Protein AF-A0A7J8VKR8-F1 (afdb_monomer_lite)

Secondary structure (DSSP, 8-state):
-----S------SS--SS--------HHHHHHHHHHH-HHHHHHHHHH-EEEEEEEESS--TTSTT---HHHHHT-S-HHHHHHHHHHTTEEEEEETTEEEEEEEEE-SSEEETTTTEEE--S-HHHHH-

Structure (mmCIF, N/CA/C/O backbone):
data_AF-A0A7J8VKR8-F1
#
_entry.id   AF-A0A7J8VKR8-F1
#
loop_
_atom_site.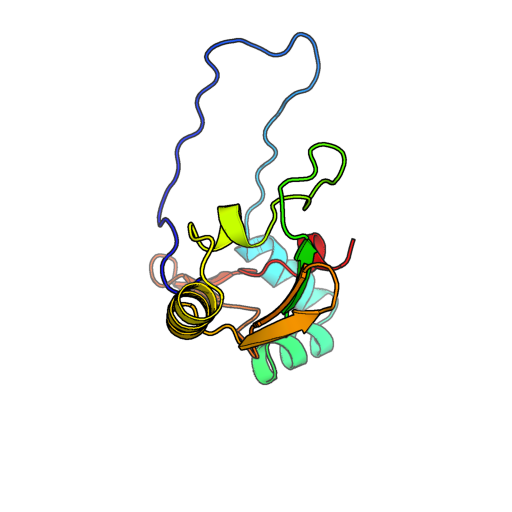group_PDB
_atom_site.id
_atom_site.type_symbol
_atom_site.label_atom_id
_atom_site.label_alt_id
_atom_site.label_comp_id
_atom_site.label_asym_id
_atom_site.label_entity_id
_atom_site.label_seq_id
_atom_site.pdbx_PDB_ins_code
_atom_site.Cartn_x
_atom_site.Cartn_y
_atom_site.Cartn_z
_atom_site.occupancy
_atom_site.B_iso_or_equiv
_atom_site.auth_seq_id
_atom_site.auth_comp_id
_atom_site.auth_asym_id
_atom_site.auth_atom_id
_atom_site.pdbx_PDB_model_num
ATOM 1 N N . VAL A 1 1 ? 1.771 -6.562 -2.798 1.00 61.84 1 VAL A N 1
ATOM 2 C CA . VAL A 1 1 ? 3.029 -7.312 -2.560 1.00 61.84 1 VAL A CA 1
ATOM 3 C C . VAL A 1 1 ? 2.858 -8.255 -1.376 1.00 61.84 1 VAL A C 1
ATOM 5 O O . VAL A 1 1 ? 2.248 -7.839 -0.392 1.00 61.84 1 VAL A O 1
ATOM 8 N N . PRO A 1 2 ? 3.311 -9.514 -1.491 1.00 74.44 2 PRO A N 1
ATOM 9 C CA . PRO A 1 2 ? 3.136 -10.530 -0.452 1.00 74.44 2 PRO A CA 1
ATOM 10 C C . PRO A 1 2 ? 4.046 -10.287 0.760 1.00 74.44 2 PRO A C 1
ATOM 12 O O . PRO A 1 2 ? 3.602 -10.435 1.895 1.00 74.44 2 PRO A O 1
ATOM 15 N N . GLU A 1 3 ? 5.271 -9.817 0.524 1.00 86.75 3 GLU A N 1
ATOM 16 C CA . GLU A 1 3 ? 6.234 -9.457 1.564 1.00 86.75 3 GLU A CA 1
ATOM 17 C C . GLU A 1 3 ? 6.391 -7.936 1.644 1.00 86.75 3 GLU A C 1
ATOM 19 O O . GLU A 1 3 ? 6.458 -7.243 0.627 1.00 86.75 3 GLU A O 1
ATOM 24 N N . PHE A 1 4 ? 6.403 -7.407 2.865 1.00 91.44 4 PHE A N 1
ATOM 25 C CA . PHE A 1 4 ? 6.550 -5.983 3.157 1.00 91.44 4 PHE A CA 1
ATOM 26 C C . PHE A 1 4 ? 7.393 -5.803 4.428 1.00 91.44 4 PHE A C 1
ATOM 28 O O . PHE A 1 4 ? 7.374 -6.677 5.302 1.00 91.44 4 PHE A O 1
ATOM 35 N N . PRO A 1 5 ? 8.142 -4.693 4.555 1.00 95.56 5 PRO A N 1
ATOM 36 C CA . PRO A 1 5 ? 9.017 -4.478 5.701 1.00 95.56 5 PRO A CA 1
ATOM 37 C C . PRO A 1 5 ? 8.216 -4.368 7.003 1.00 95.56 5 PRO A C 1
ATOM 39 O O . PRO A 1 5 ? 7.182 -3.703 7.061 1.00 95.56 5 PRO A O 1
ATOM 42 N N . SER A 1 6 ? 8.721 -4.988 8.075 1.00 95.88 6 SER A N 1
ATOM 43 C CA . SER A 1 6 ? 8.127 -4.845 9.415 1.00 95.88 6 SER A CA 1
ATOM 44 C C . SER A 1 6 ? 8.510 -3.530 10.101 1.00 95.88 6 SER A C 1
ATOM 46 O O . SER A 1 6 ? 7.791 -3.063 10.983 1.00 95.88 6 SER A O 1
ATOM 48 N N . LYS A 1 7 ? 9.669 -2.970 9.736 1.00 96.31 7 LYS A N 1
ATOM 49 C CA . LYS A 1 7 ? 10.269 -1.740 10.271 1.00 96.31 7 LYS A CA 1
ATOM 50 C C . LYS A 1 7 ? 11.084 -1.084 9.160 1.00 96.31 7 LYS A C 1
ATOM 52 O O . LYS A 1 7 ? 11.548 -1.777 8.256 1.00 96.31 7 LYS A O 1
ATOM 57 N N . LEU A 1 8 ? 11.269 0.224 9.258 1.00 97.38 8 LEU A N 1
ATOM 58 C CA . LEU A 1 8 ? 12.115 1.013 8.370 1.00 97.38 8 LEU A CA 1
ATOM 59 C C . LEU A 1 8 ? 12.827 2.091 9.188 1.00 97.38 8 LEU A C 1
ATOM 61 O O . LEU A 1 8 ? 12.349 2.461 10.262 1.00 97.38 8 LEU A O 1
ATOM 65 N N . PHE A 1 9 ? 13.942 2.586 8.666 1.00 97.94 9 PHE A N 1
ATOM 66 C CA . PHE A 1 9 ? 14.685 3.710 9.224 1.00 97.94 9 PHE A CA 1
ATOM 67 C C . PHE A 1 9 ? 14.799 4.790 8.151 1.00 97.94 9 PHE A C 1
ATOM 69 O O . PHE A 1 9 ? 15.047 4.473 6.988 1.00 97.94 9 PHE A O 1
ATOM 76 N N . PHE A 1 10 ? 14.622 6.047 8.548 1.00 97.81 10 PHE A N 1
ATOM 77 C CA . PHE A 1 10 ? 14.947 7.207 7.723 1.00 97.81 10 PHE A CA 1
ATOM 78 C C . PHE A 1 10 ? 16.216 7.858 8.269 1.00 97.81 10 PHE A C 1
ATOM 80 O O . PHE A 1 10 ? 16.423 7.888 9.483 1.00 97.81 10 PHE A O 1
ATOM 87 N N . PHE A 1 11 ? 17.058 8.364 7.374 1.00 97.69 11 PHE A N 1
ATOM 88 C CA . PHE A 1 11 ? 18.296 9.057 7.709 1.00 97.69 11 PHE A CA 1
ATOM 89 C C . PHE A 1 11 ? 18.436 10.291 6.817 1.00 97.69 11 PHE A C 1
ATOM 91 O O . PHE A 1 11 ? 18.204 10.209 5.612 1.00 97.69 11 PHE A O 1
ATOM 98 N N . CYS A 1 12 ? 18.794 11.419 7.424 1.00 98.00 12 CYS A N 1
ATOM 99 C CA . CYS A 1 12 ? 19.036 12.682 6.742 1.00 98.00 12 CYS A CA 1
ATOM 100 C C . CYS A 1 12 ? 20.539 12.968 6.782 1.00 98.00 12 CYS A C 1
ATOM 102 O O . CYS A 1 12 ? 21.055 13.382 7.817 1.00 98.00 12 CYS A O 1
ATOM 104 N N . GLU A 1 13 ? 21.234 12.714 5.673 1.00 98.12 13 GLU A N 1
ATOM 105 C CA . GLU A 1 13 ? 22.662 13.038 5.536 1.00 98.12 13 GLU A CA 1
ATOM 106 C C . GLU A 1 13 ? 22.879 14.535 5.290 1.00 98.12 13 GLU A C 1
ATOM 108 O O . GLU A 1 13 ? 23.808 15.133 5.826 1.00 98.12 13 GLU A O 1
ATOM 113 N N . VAL A 1 14 ? 21.989 15.141 4.501 1.00 97.81 14 VAL A N 1
ATOM 114 C CA . VAL A 1 14 ? 22.020 16.558 4.140 1.00 97.81 14 VAL A CA 1
ATOM 115 C C . VAL A 1 14 ? 20.648 17.154 4.416 1.00 97.81 14 VAL A C 1
ATOM 117 O O . VAL A 1 14 ? 19.647 16.683 3.877 1.00 97.81 14 VAL A O 1
ATOM 120 N N . GLU A 1 15 ? 20.608 18.177 5.265 1.00 97.12 15 GLU A N 1
ATOM 121 C CA . GLU A 1 15 ? 19.378 18.889 5.608 1.00 97.12 15 GLU A CA 1
ATOM 122 C C . GLU A 1 15 ? 18.802 19.623 4.380 1.00 97.12 15 GLU A C 1
ATOM 124 O O . GLU A 1 15 ? 19.558 20.240 3.618 1.00 97.12 15 GLU A O 1
ATOM 129 N N . PRO A 1 16 ? 17.477 19.583 4.157 1.00 97.44 16 PRO A N 1
ATOM 130 C CA . PRO A 1 16 ? 16.843 20.375 3.110 1.00 97.44 16 PRO A CA 1
ATOM 131 C C . PRO A 1 16 ? 16.933 21.876 3.428 1.00 97.44 16 PRO A C 1
ATOM 133 O O . PRO A 1 16 ? 16.703 22.300 4.553 1.00 97.44 16 PRO A O 1
ATOM 136 N N . GLY A 1 17 ? 17.192 22.714 2.419 1.00 96.81 17 GLY A N 1
ATOM 137 C CA . GLY A 1 17 ? 17.256 24.172 2.616 1.00 96.81 17 GLY A CA 1
ATOM 138 C C . GLY A 1 17 ? 15.930 24.815 3.060 1.00 96.81 17 GLY A C 1
ATOM 139 O O . GLY A 1 17 ? 15.933 25.906 3.623 1.00 96.81 17 GLY A O 1
ATOM 140 N N . SER A 1 18 ? 14.795 24.162 2.796 1.00 97.06 18 SER A N 1
ATOM 141 C CA . SER A 1 18 ? 13.466 24.498 3.319 1.00 97.06 18 SER A CA 1
ATOM 142 C C . SER A 1 18 ? 12.503 23.330 3.065 1.00 97.06 18 SER A C 1
ATOM 144 O O . SER A 1 18 ? 12.602 22.677 2.023 1.00 97.06 18 SER A O 1
ATOM 146 N N . GLY A 1 19 ? 11.567 23.076 3.985 1.00 97.00 19 GLY A N 1
ATOM 147 C CA . GLY A 1 19 ? 10.635 21.945 3.904 1.00 97.00 19 GLY A CA 1
ATOM 148 C C . GLY A 1 19 ? 11.359 20.595 3.952 1.00 97.00 19 GLY A C 1
ATOM 149 O O . GLY A 1 19 ? 12.313 20.431 4.704 1.00 97.00 19 GLY A O 1
ATOM 150 N N . GLY A 1 20 ? 10.934 19.631 3.127 1.00 96.31 20 GLY A N 1
ATOM 151 C CA . GLY A 1 20 ? 11.610 18.332 2.983 1.00 96.31 20 GLY A CA 1
ATOM 152 C C . GLY A 1 20 ? 11.386 17.366 4.148 1.00 96.31 20 GLY A C 1
ATOM 153 O O . GLY A 1 20 ? 12.074 16.348 4.255 1.00 96.31 20 GLY A O 1
ATOM 154 N N . GLU A 1 21 ? 10.420 17.656 5.017 1.00 98.06 21 GLU A N 1
ATOM 155 C CA . GLU A 1 21 ? 10.020 16.747 6.076 1.00 98.06 21 GLU A CA 1
ATOM 156 C C . GLU A 1 21 ? 9.510 15.425 5.487 1.00 98.06 21 GLU A C 1
ATOM 158 O O . GLU A 1 21 ? 9.030 15.343 4.356 1.00 98.06 21 GLU A O 1
ATOM 163 N N . THR A 1 22 ? 9.563 14.368 6.293 1.00 97.88 22 THR A N 1
ATOM 164 C CA . THR A 1 22 ? 8.907 13.091 5.990 1.00 97.88 22 THR A CA 1
ATOM 165 C C . THR A 1 22 ? 7.737 12.908 6.956 1.00 97.88 22 THR A C 1
ATOM 167 O O . THR A 1 22 ? 7.922 12.318 8.025 1.00 97.88 22 THR A O 1
ATOM 170 N N . PRO A 1 23 ? 6.535 13.439 6.648 1.00 97.69 23 PRO A N 1
ATOM 171 C CA . PRO A 1 23 ? 5.384 13.297 7.525 1.00 97.69 23 PRO A CA 1
ATOM 172 C C . PRO A 1 23 ? 5.028 11.826 7.732 1.00 97.69 23 PRO A C 1
ATOM 174 O O . PRO A 1 23 ? 4.938 11.043 6.786 1.00 97.69 23 PRO A O 1
ATOM 177 N N . ILE A 1 24 ? 4.774 11.463 8.985 1.00 98.19 24 ILE A N 1
ATOM 178 C CA . ILE A 1 24 ? 4.335 10.124 9.375 1.00 98.19 24 ILE A CA 1
ATOM 179 C C . ILE A 1 24 ? 2.989 10.202 10.088 1.00 98.19 24 ILE A C 1
ATOM 181 O O . ILE A 1 24 ? 2.695 11.154 10.808 1.00 98.19 24 ILE A O 1
ATOM 185 N N . VAL A 1 25 ? 2.162 9.176 9.899 1.00 98.12 25 VAL A N 1
ATOM 186 C CA . VAL A 1 25 ? 0.834 9.078 10.512 1.00 98.12 25 VAL A CA 1
ATOM 187 C C . VAL A 1 25 ? 0.585 7.670 11.041 1.00 98.12 25 VAL A C 1
ATOM 189 O O . VAL A 1 25 ? 1.056 6.672 10.492 1.00 98.12 25 VAL A O 1
ATOM 192 N N . LEU A 1 26 ? -0.174 7.574 12.130 1.00 98.56 26 LEU A N 1
ATOM 193 C CA . LEU A 1 26 ? -0.512 6.308 12.768 1.00 98.56 26 LEU A CA 1
ATOM 194 C C . LEU A 1 26 ? -1.692 5.632 12.055 1.00 98.56 26 LEU A C 1
ATOM 196 O O . LEU A 1 26 ? -2.840 6.045 12.186 1.00 98.56 26 LEU A O 1
ATOM 200 N N . SER A 1 27 ? -1.415 4.532 11.354 1.00 98.62 27 SER A N 1
ATOM 201 C CA . SER A 1 27 ? -2.403 3.806 10.537 1.00 98.62 27 SER A CA 1
ATOM 202 C C . SER A 1 27 ? -3.651 3.310 11.302 1.00 98.62 27 SER A C 1
ATOM 204 O O . SER A 1 27 ? -4.745 3.304 10.742 1.00 98.62 27 SER A O 1
ATOM 206 N N . HIS A 1 28 ? -3.532 2.931 12.583 1.00 98.69 28 HIS A N 1
ATOM 207 C CA . HIS A 1 28 ? -4.694 2.532 13.403 1.00 98.69 28 HIS A CA 1
ATOM 208 C C . HIS A 1 28 ? -5.638 3.705 13.713 1.00 98.69 28 HIS A C 1
ATOM 210 O O . HIS A 1 28 ? -6.847 3.527 13.670 1.00 98.69 28 HIS A O 1
ATOM 216 N N . ILE A 1 29 ? -5.102 4.913 13.926 1.00 98.75 29 ILE A N 1
ATOM 217 C CA . ILE A 1 29 ? -5.912 6.120 14.148 1.00 98.75 29 ILE A CA 1
ATOM 218 C C . ILE A 1 29 ? -6.700 6.472 12.884 1.00 98.75 29 ILE A C 1
ATOM 220 O O . ILE A 1 29 ? -7.860 6.865 12.964 1.00 98.75 29 ILE A O 1
ATOM 224 N N . VAL A 1 30 ? -6.095 6.299 11.702 1.00 98.69 30 VAL A N 1
ATOM 225 C CA . VAL A 1 30 ? -6.806 6.472 10.424 1.00 98.69 30 VAL A CA 1
ATOM 226 C C . VAL A 1 30 ? -7.963 5.481 10.322 1.00 98.69 30 VAL A C 1
ATOM 228 O O . VAL A 1 30 ? -9.066 5.882 9.965 1.00 98.69 30 VAL A O 1
ATOM 231 N N . TYR A 1 31 ? -7.739 4.211 10.676 1.00 98.81 31 TYR A N 1
ATOM 232 C CA . TYR A 1 31 ? -8.802 3.205 10.703 1.00 98.81 31 TYR A CA 1
ATOM 233 C C . TYR A 1 31 ? -9.938 3.588 11.660 1.00 98.81 31 TYR A C 1
ATOM 235 O O . TYR A 1 31 ? -11.091 3.597 11.238 1.00 98.81 31 TYR A O 1
ATOM 243 N N . GLU A 1 32 ? -9.626 3.949 12.907 1.00 98.75 32 GLU A N 1
ATOM 244 C CA . GLU A 1 32 ? -10.620 4.338 13.916 1.00 98.75 32 GLU A CA 1
ATOM 245 C C . GLU A 1 32 ? -11.461 5.527 13.441 1.00 98.75 32 GLU A C 1
ATOM 247 O O . GLU A 1 32 ? -12.687 5.432 13.391 1.00 98.75 32 GLU A O 1
ATOM 252 N N . LYS A 1 33 ? -10.810 6.601 12.975 1.00 98.75 33 LYS A N 1
ATOM 253 C CA . LYS A 1 33 ? -11.5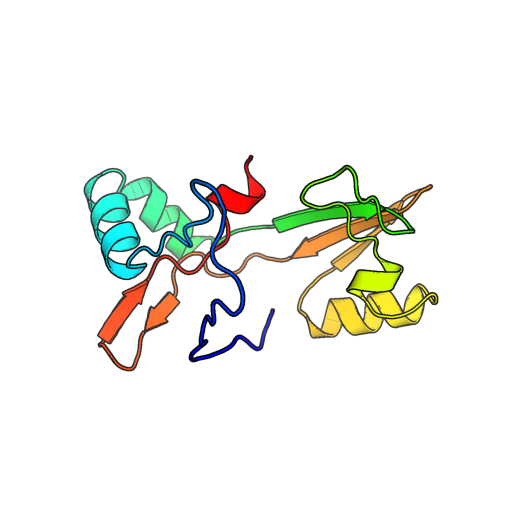01 7.800 12.477 1.00 98.75 33 LYS A CA 1
ATOM 254 C C . LYS A 1 33 ? -12.329 7.536 11.223 1.00 98.75 33 LYS A C 1
ATOM 256 O O . LYS A 1 33 ? -13.412 8.097 11.077 1.00 98.75 33 LYS A O 1
ATOM 261 N N . MET A 1 34 ? -11.842 6.699 10.306 1.00 98.69 34 MET A N 1
ATOM 262 C CA . MET A 1 34 ? -12.610 6.317 9.116 1.00 98.69 34 MET A CA 1
ATOM 263 C C . MET A 1 34 ? -13.820 5.464 9.484 1.00 98.69 34 MET A C 1
ATOM 265 O O . MET A 1 34 ? -14.890 5.666 8.914 1.00 98.69 34 MET A O 1
ATOM 269 N N . LYS A 1 35 ? -13.668 4.537 10.436 1.00 98.62 35 LYS A N 1
ATOM 270 C CA . LYS A 1 35 ? -14.758 3.674 10.893 1.00 98.62 35 LYS A CA 1
ATOM 271 C C . LYS A 1 35 ? -15.824 4.462 11.649 1.00 98.62 35 LYS A C 1
ATOM 273 O O . LYS A 1 35 ? -17.002 4.201 11.445 1.00 98.62 35 LYS A O 1
ATOM 278 N N . GLU A 1 36 ? -15.419 5.428 12.468 1.00 98.69 36 GLU A N 1
ATOM 279 C CA . GLU A 1 36 ? -16.322 6.350 13.162 1.00 98.69 36 GLU A CA 1
ATOM 280 C C . GLU A 1 36 ? -17.093 7.229 12.169 1.00 98.69 36 GLU A C 1
ATOM 282 O O . GLU A 1 36 ? -18.315 7.329 12.241 1.00 98.69 36 GLU A O 1
ATOM 287 N N . LYS A 1 37 ? -16.387 7.840 11.211 1.00 98.69 37 LYS A N 1
ATOM 288 C CA . LYS A 1 37 ? -16.984 8.813 10.290 1.00 98.69 37 LYS A CA 1
ATOM 289 C C . LYS A 1 37 ? -17.810 8.172 9.172 1.00 98.69 37 LYS A C 1
ATOM 291 O O . LYS A 1 37 ? -18.815 8.742 8.758 1.00 98.69 37 LYS A O 1
ATOM 296 N N . TYR A 1 38 ? -17.377 7.020 8.660 1.00 98.69 38 TYR A N 1
ATOM 297 C CA . TYR A 1 38 ? -17.974 6.348 7.502 1.00 98.69 38 TYR A CA 1
ATOM 298 C C . TYR A 1 38 ? -18.071 4.825 7.723 1.00 98.69 38 TYR A C 1
ATOM 300 O O . TYR A 1 38 ? -17.430 4.048 7.004 1.00 98.69 38 TYR A O 1
ATOM 308 N N . PRO A 1 39 ? -18.861 4.363 8.709 1.00 98.56 39 PRO A N 1
ATOM 309 C CA . PRO A 1 39 ? -18.870 2.964 9.137 1.00 98.56 39 PRO A CA 1
ATOM 310 C C . PRO A 1 39 ? -19.221 1.985 8.015 1.00 98.56 39 PRO A C 1
ATOM 312 O O . PRO A 1 39 ? -18.516 0.986 7.864 1.00 98.56 39 PRO A O 1
ATOM 315 N N . GLU A 1 40 ? -20.238 2.297 7.206 1.00 98.75 40 GLU A N 1
ATOM 316 C CA . GLU A 1 40 ? -20.698 1.453 6.092 1.00 98.75 40 GLU A CA 1
ATOM 317 C C . GLU A 1 40 ? -19.647 1.323 4.985 1.00 98.75 40 GLU A C 1
ATOM 319 O O . GLU A 1 40 ? -19.452 0.251 4.412 1.00 98.75 40 GLU A O 1
ATOM 324 N N . PHE A 1 41 ? -18.931 2.411 4.691 1.00 98.56 41 PHE A N 1
ATOM 325 C CA . PHE A 1 41 ? -17.845 2.388 3.718 1.00 98.56 41 PHE A CA 1
ATOM 326 C C . PHE A 1 41 ? -16.718 1.464 4.184 1.00 98.56 41 PHE A C 1
ATOM 328 O O . PHE A 1 41 ? -16.242 0.632 3.412 1.00 98.56 41 PHE A O 1
ATOM 335 N N . VAL A 1 42 ? -16.326 1.566 5.457 1.00 98.62 42 VAL A N 1
ATOM 336 C CA . VAL A 1 42 ? -15.296 0.692 6.029 1.00 98.62 42 VAL A CA 1
ATOM 337 C C . VAL A 1 42 ? -15.761 -0.765 6.077 1.00 98.62 42 VAL A C 1
ATOM 339 O O . VAL A 1 42 ? -14.969 -1.643 5.751 1.00 98.62 42 VAL A O 1
ATOM 342 N N . ASP A 1 43 ? -17.032 -1.043 6.383 1.00 98.62 43 ASP A N 1
ATOM 343 C CA . ASP A 1 43 ? -17.565 -2.417 6.341 1.00 98.62 43 ASP A CA 1
ATOM 344 C C . ASP A 1 43 ? -17.494 -3.019 4.939 1.00 98.62 43 ASP A C 1
ATOM 346 O O . ASP A 1 43 ? -17.069 -4.162 4.769 1.00 98.62 43 ASP A O 1
ATOM 350 N N . ARG A 1 44 ? -17.820 -2.233 3.908 1.00 98.56 44 ARG A N 1
ATOM 351 C CA . ARG A 1 44 ? -17.665 -2.671 2.515 1.00 98.56 44 ARG A CA 1
ATOM 352 C C . ARG A 1 44 ? -16.203 -2.916 2.149 1.00 98.56 44 ARG A C 1
ATOM 354 O O . ARG A 1 44 ? -15.918 -3.884 1.449 1.00 98.56 44 ARG A O 1
ATOM 361 N N . LEU A 1 45 ? -15.281 -2.076 2.618 1.00 98.25 45 LEU A N 1
ATOM 362 C CA . LEU A 1 45 ? -13.846 -2.283 2.410 1.00 98.25 45 LEU A CA 1
ATOM 363 C C . LEU A 1 45 ? -13.338 -3.562 3.085 1.00 98.25 45 LEU A C 1
ATOM 365 O O . LEU A 1 45 ? -12.496 -4.255 2.517 1.00 98.25 45 LEU A O 1
ATOM 369 N N . GLU A 1 46 ? -13.829 -3.885 4.280 1.00 98.00 46 GLU A N 1
ATOM 370 C CA . GLU A 1 46 ? -13.477 -5.130 4.967 1.00 98.00 46 GLU A CA 1
ATOM 371 C C . GLU A 1 46 ? -14.072 -6.360 4.277 1.00 98.00 46 GLU A C 1
ATOM 373 O O . GLU A 1 46 ? -13.380 -7.367 4.134 1.00 98.00 46 GLU A O 1
ATOM 378 N N . ALA A 1 47 ? -15.318 -6.270 3.806 1.00 98.25 47 ALA A N 1
ATOM 379 C CA . ALA A 1 47 ? -16.007 -7.374 3.143 1.00 98.25 47 ALA A CA 1
ATOM 380 C C . ALA A 1 47 ? -15.479 -7.657 1.727 1.00 98.25 47 ALA A C 1
ATOM 382 O O . ALA A 1 47 ? -15.395 -8.815 1.319 1.00 98.25 47 ALA A O 1
ATOM 383 N N . HIS A 1 48 ? -15.141 -6.614 0.963 1.00 97.94 48 HIS A N 1
ATOM 384 C CA . HIS A 1 48 ? -14.830 -6.736 -0.466 1.00 97.94 48 HIS A CA 1
ATOM 385 C C . HIS A 1 48 ? -13.362 -6.470 -0.814 1.00 97.94 48 HIS A C 1
ATOM 387 O O . HIS A 1 48 ? -12.904 -6.883 -1.880 1.00 97.94 48 HIS A O 1
ATOM 393 N N . GLY A 1 49 ? -12.612 -5.796 0.059 1.00 97.38 49 GLY A N 1
ATOM 394 C CA . GLY A 1 49 ? -11.247 -5.375 -0.234 1.00 97.38 49 GLY A CA 1
ATOM 395 C C . GLY A 1 49 ? -11.171 -4.301 -1.324 1.00 97.38 49 GLY A C 1
ATOM 396 O O . GLY A 1 49 ? -12.095 -3.515 -1.528 1.00 97.38 49 GLY A O 1
ATOM 397 N N . LEU A 1 50 ? -10.027 -4.251 -2.006 1.00 96.56 50 LEU A N 1
ATOM 398 C CA . LEU A 1 50 ? -9.712 -3.280 -3.054 1.00 96.56 50 LEU A CA 1
ATOM 399 C C . LEU A 1 50 ? -9.145 -3.966 -4.295 1.00 96.56 50 LEU A C 1
ATOM 401 O O . LEU A 1 50 ? -8.409 -4.952 -4.196 1.00 96.56 50 LEU A O 1
ATOM 405 N N . LEU A 1 51 ? -9.446 -3.383 -5.454 1.00 95.81 51 LEU A N 1
ATOM 406 C CA . LEU A 1 51 ? -8.831 -3.709 -6.733 1.00 95.81 51 LEU A CA 1
ATOM 407 C C . LEU A 1 51 ? -7.934 -2.545 -7.154 1.00 95.81 51 LEU A C 1
ATOM 409 O O . LEU A 1 51 ? -8.392 -1.409 -7.253 1.00 95.81 51 LEU A O 1
ATOM 413 N N . TYR A 1 52 ? -6.670 -2.834 -7.430 1.00 94.31 52 TYR A N 1
ATOM 414 C CA . TYR A 1 52 ? -5.719 -1.866 -7.956 1.00 94.31 52 TYR A CA 1
ATOM 415 C C . TYR A 1 52 ? -5.483 -2.144 -9.430 1.00 94.31 52 TYR A C 1
ATOM 417 O O . TYR A 1 52 ? -5.112 -3.257 -9.802 1.00 94.31 52 TYR A O 1
ATOM 425 N N . THR A 1 53 ? -5.679 -1.118 -10.252 1.00 93.50 53 THR A N 1
ATOM 426 C CA . THR A 1 53 ? -5.312 -1.136 -11.665 1.00 93.50 53 THR A CA 1
ATOM 427 C C . THR A 1 53 ? -4.270 -0.058 -11.907 1.00 93.50 53 THR A C 1
ATOM 429 O O . THR A 1 53 ? -4.469 1.080 -11.489 1.00 93.50 53 THR A O 1
ATOM 432 N N . ARG A 1 54 ? -3.168 -0.395 -12.579 1.00 91.50 54 ARG A N 1
ATOM 433 C CA . ARG A 1 54 ? -2.140 0.582 -12.959 1.00 91.50 54 ARG A CA 1
ATOM 434 C C . ARG A 1 54 ? -1.665 0.316 -14.376 1.00 91.50 54 ARG A C 1
ATOM 436 O O . ARG A 1 54 ? -1.446 -0.831 -14.740 1.00 91.50 54 ARG A O 1
ATOM 443 N N . VAL A 1 55 ? -1.476 1.371 -15.159 1.00 93.00 55 VAL A N 1
ATOM 444 C CA . VAL A 1 55 ? -0.830 1.272 -16.470 1.00 93.00 55 VAL A CA 1
ATOM 445 C C . VAL A 1 55 ? 0.636 1.646 -16.307 1.00 93.00 55 VAL A C 1
ATOM 447 O O . VAL A 1 55 ? 0.953 2.685 -15.734 1.00 93.00 55 VAL A O 1
ATOM 450 N N . LEU A 1 56 ? 1.521 0.767 -16.763 1.00 93.50 56 LEU A N 1
ATOM 451 C CA . LEU A 1 56 ? 2.962 0.978 -16.798 1.00 93.50 56 LEU A CA 1
ATOM 452 C C . LEU A 1 56 ? 3.381 1.133 -18.259 1.00 93.50 56 LEU A C 1
ATOM 454 O O . LEU A 1 56 ? 3.040 0.281 -19.086 1.00 93.50 56 LEU A O 1
ATOM 458 N N . GLY A 1 57 ? 4.130 2.193 -18.560 1.00 94.25 57 GLY A N 1
ATOM 459 C CA . GLY A 1 57 ? 4.814 2.334 -19.843 1.00 94.25 57 GLY A CA 1
ATOM 460 C C . GLY A 1 57 ? 5.886 1.261 -20.030 1.00 94.25 57 GLY A C 1
ATOM 461 O O . GLY A 1 57 ? 6.163 0.464 -19.127 1.00 94.25 57 GLY A O 1
ATOM 462 N N . GLU A 1 58 ? 6.484 1.216 -21.216 1.00 94.12 58 GLU A N 1
ATOM 463 C CA . GLU A 1 58 ? 7.588 0.295 -21.482 1.00 94.12 58 GLU A CA 1
ATOM 464 C C . GLU A 1 58 ? 8.838 0.630 -20.661 1.00 94.12 58 GLU A C 1
ATOM 466 O O . GLU A 1 58 ? 9.360 -0.232 -19.944 1.00 94.12 58 GLU A O 1
ATOM 471 N N . ASP A 1 59 ? 9.243 1.893 -20.717 1.00 93.69 59 ASP A N 1
ATOM 472 C CA . ASP A 1 59 ? 10.420 2.435 -20.048 1.00 93.69 59 ASP A CA 1
ATOM 473 C C . ASP A 1 59 ? 10.013 3.442 -18.954 1.00 93.69 59 ASP A C 1
ATOM 475 O O . ASP A 1 59 ? 8.831 3.758 -18.790 1.00 93.69 59 ASP A O 1
ATOM 479 N N . ASP A 1 60 ? 10.987 3.896 -18.163 1.00 93.94 60 ASP A N 1
ATOM 480 C CA . ASP A 1 60 ? 10.754 4.832 -17.062 1.00 93.94 60 ASP A CA 1
ATOM 481 C C . ASP A 1 60 ? 10.524 6.266 -17.576 1.00 93.94 60 ASP A C 1
ATOM 483 O O . ASP A 1 60 ? 11.291 6.778 -18.390 1.00 93.94 60 ASP A O 1
ATOM 487 N N . ASP A 1 61 ? 9.498 6.932 -17.050 1.00 91.25 61 ASP A N 1
ATOM 488 C CA . ASP A 1 61 ? 9.182 8.340 -17.293 1.00 91.25 61 ASP A CA 1
ATOM 489 C C . ASP A 1 61 ? 9.461 9.176 -16.028 1.00 91.25 61 ASP A C 1
ATOM 491 O O . ASP A 1 61 ? 8.687 9.126 -15.067 1.00 91.25 61 ASP A O 1
ATOM 495 N N . PRO A 1 62 ? 10.547 9.967 -15.991 1.00 88.62 62 PRO A N 1
ATOM 496 C CA . PRO A 1 62 ? 10.896 10.766 -14.819 1.00 88.62 62 PRO A CA 1
ATOM 497 C C . PRO A 1 62 ? 9.935 11.939 -14.568 1.00 88.62 62 PRO A C 1
ATOM 499 O O . PRO A 1 62 ? 9.979 12.526 -13.489 1.00 88.62 62 PRO A O 1
ATOM 502 N N . SER A 1 63 ? 9.079 12.299 -15.533 1.00 89.75 63 SER A N 1
ATOM 503 C CA . SER A 1 63 ? 8.104 13.388 -15.382 1.00 89.75 63 SER A CA 1
ATOM 504 C C . SER A 1 63 ? 6.824 12.963 -14.654 1.00 89.75 63 SER A C 1
ATOM 506 O O . SER A 1 63 ? 6.072 13.812 -14.175 1.00 89.75 63 SER A O 1
ATOM 508 N N . SER A 1 64 ? 6.584 11.654 -14.530 1.00 86.56 64 SER A N 1
ATOM 509 C CA . SER A 1 64 ? 5.387 11.101 -13.902 1.00 86.56 64 SER A CA 1
ATOM 510 C C . SER A 1 64 ? 5.663 10.623 -12.467 1.00 86.56 64 SER A C 1
ATOM 512 O O . SER A 1 64 ? 6.591 9.837 -12.251 1.00 86.56 64 SER A O 1
ATOM 514 N N . PRO A 1 65 ? 4.814 10.972 -11.475 1.00 78.75 65 PRO A N 1
ATOM 515 C CA . PRO A 1 65 ? 4.936 10.489 -10.090 1.00 78.75 65 PRO A CA 1
ATOM 516 C C . PRO A 1 65 ? 4.916 8.958 -9.960 1.00 78.75 65 PRO A C 1
ATOM 518 O O . PRO A 1 65 ? 5.411 8.387 -8.988 1.00 78.75 65 PRO A O 1
ATOM 521 N N . ILE A 1 66 ? 4.335 8.283 -10.953 1.00 82.69 66 ILE A N 1
ATOM 522 C CA . ILE A 1 66 ? 4.238 6.826 -11.059 1.00 82.69 66 ILE A CA 1
ATOM 523 C C . ILE A 1 66 ? 4.869 6.319 -12.363 1.00 82.69 66 ILE A C 1
ATOM 525 O O . ILE A 1 66 ? 4.488 5.257 -12.857 1.00 82.69 66 ILE A O 1
ATOM 529 N N . GLY A 1 67 ? 5.849 7.040 -12.906 1.00 87.12 67 GLY A N 1
ATOM 530 C CA . GLY A 1 67 ? 6.405 6.801 -14.237 1.00 87.12 67 GLY A CA 1
ATOM 531 C C . GLY A 1 67 ? 7.312 5.584 -14.389 1.00 87.12 67 GLY A C 1
ATOM 532 O O . GLY A 1 67 ? 7.804 5.343 -15.480 1.00 87.12 67 GLY A O 1
ATOM 533 N N . ARG A 1 68 ? 7.535 4.784 -13.339 1.00 91.75 68 ARG A N 1
ATOM 534 C CA . ARG A 1 68 ? 8.316 3.544 -13.468 1.00 91.75 68 ARG A CA 1
ATOM 535 C C . ARG A 1 68 ? 7.658 2.593 -14.482 1.00 91.75 68 ARG A C 1
ATOM 537 O O . ARG A 1 68 ? 6.520 2.170 -14.269 1.00 91.75 68 ARG A O 1
ATOM 544 N N . GLY A 1 69 ? 8.386 2.218 -15.529 1.00 94.69 69 GLY A N 1
ATOM 545 C CA . GLY A 1 69 ? 7.952 1.307 -16.584 1.00 94.69 69 GLY A CA 1
ATOM 546 C C . GLY A 1 69 ? 7.900 -0.153 -16.133 1.00 94.69 69 GLY A C 1
ATOM 547 O O . GLY A 1 69 ? 8.368 -0.531 -15.048 1.00 94.69 69 GLY A O 1
ATOM 548 N N . TRP A 1 70 ? 7.320 -1.020 -16.964 1.00 96.00 70 TRP A N 1
ATOM 549 C CA . TRP A 1 70 ? 7.167 -2.435 -16.618 1.00 96.00 70 TRP A CA 1
ATOM 550 C C . TRP A 1 70 ? 8.503 -3.172 -16.595 1.00 96.00 70 TRP A C 1
ATOM 552 O O . TRP A 1 70 ? 8.679 -4.052 -15.750 1.00 96.00 70 TRP A O 1
ATOM 562 N N . LYS A 1 71 ? 9.467 -2.783 -17.441 1.00 95.75 71 LYS A N 1
ATOM 563 C CA . LYS A 1 71 ? 10.797 -3.404 -17.451 1.00 95.75 71 LYS A CA 1
ATOM 564 C C . LYS A 1 71 ? 11.516 -3.216 -16.120 1.00 95.75 71 LYS A C 1
ATOM 566 O O . LYS A 1 71 ? 12.004 -4.187 -15.545 1.00 95.75 71 LYS A O 1
ATOM 571 N N . SER A 1 72 ? 11.504 -1.993 -15.589 1.00 95.00 72 SER A N 1
ATOM 572 C CA . SER A 1 72 ? 12.074 -1.647 -14.280 1.00 95.00 72 SER A CA 1
ATOM 573 C C . SER A 1 72 ? 11.236 -2.169 -13.111 1.00 95.00 72 SER A C 1
ATOM 575 O O . SER A 1 72 ? 11.768 -2.469 -12.043 1.00 95.00 72 SER A O 1
ATOM 577 N N . THR A 1 73 ? 9.920 -2.307 -13.287 1.00 94.06 73 THR A N 1
ATOM 578 C CA . THR A 1 73 ? 9.029 -2.865 -12.256 1.00 94.06 73 THR A CA 1
ATOM 579 C C . THR A 1 73 ? 9.228 -4.369 -12.088 1.00 94.06 73 THR A C 1
ATOM 581 O O . THR A 1 73 ? 9.329 -4.854 -10.963 1.00 94.06 73 THR A O 1
ATOM 584 N N . PHE A 1 74 ? 9.305 -5.110 -13.193 1.00 95.06 74 PHE A N 1
ATOM 585 C CA . PHE A 1 74 ? 9.451 -6.565 -13.185 1.00 95.06 74 PHE A CA 1
ATOM 586 C C . PHE A 1 74 ? 10.894 -7.024 -13.370 1.00 95.06 74 PHE A C 1
ATOM 588 O O . PHE A 1 74 ? 11.127 -8.229 -13.371 1.00 95.06 74 PHE A O 1
ATOM 595 N N . LEU A 1 75 ? 11.852 -6.100 -13.496 1.00 95.12 75 LEU A N 1
ATOM 596 C CA . LEU A 1 75 ? 13.291 -6.340 -13.666 1.00 95.12 75 LEU A CA 1
ATOM 597 C C . LEU A 1 75 ? 13.617 -7.275 -14.843 1.00 95.12 75 LEU A C 1
ATOM 599 O O . LEU A 1 75 ? 14.416 -8.208 -14.717 1.00 95.12 75 LEU A O 1
ATOM 603 N N . THR A 1 76 ? 12.932 -7.094 -15.971 1.00 96.12 76 THR A N 1
ATOM 604 C CA . THR A 1 76 ? 13.093 -7.926 -17.171 1.00 96.12 76 THR A CA 1
ATOM 605 C C . THR A 1 76 ? 12.584 -7.208 -18.417 1.00 96.12 76 THR A C 1
ATOM 607 O O . THR A 1 76 ? 11.667 -6.404 -18.331 1.00 96.12 76 THR A O 1
ATOM 610 N N . SER A 1 77 ? 13.140 -7.533 -19.582 1.00 96.00 77 SER A N 1
ATOM 611 C CA . SER A 1 77 ? 12.629 -7.120 -20.896 1.00 96.00 77 SER A CA 1
ATOM 612 C C . SER A 1 77 ? 11.817 -8.214 -21.602 1.00 96.00 77 SER A C 1
ATOM 614 O O . SER A 1 77 ? 11.348 -8.006 -22.719 1.00 96.00 77 SER A O 1
ATOM 616 N N . ASN A 1 78 ? 11.620 -9.378 -20.971 1.00 97.31 78 ASN A N 1
ATOM 617 C CA . ASN A 1 78 ? 10.836 -10.479 -21.528 1.00 97.31 78 ASN A CA 1
ATOM 618 C C . ASN A 1 78 ? 9.418 -10.485 -20.936 1.00 97.31 78 ASN A C 1
ATOM 620 O O . ASN A 1 78 ? 9.245 -10.625 -19.724 1.00 97.31 78 ASN A O 1
ATOM 624 N N . LYS A 1 79 ? 8.403 -10.380 -21.804 1.00 96.56 79 LYS A N 1
ATOM 625 C CA . LYS A 1 79 ? 6.985 -10.340 -21.413 1.00 96.56 79 LYS A CA 1
ATOM 626 C C . LYS A 1 79 ? 6.541 -11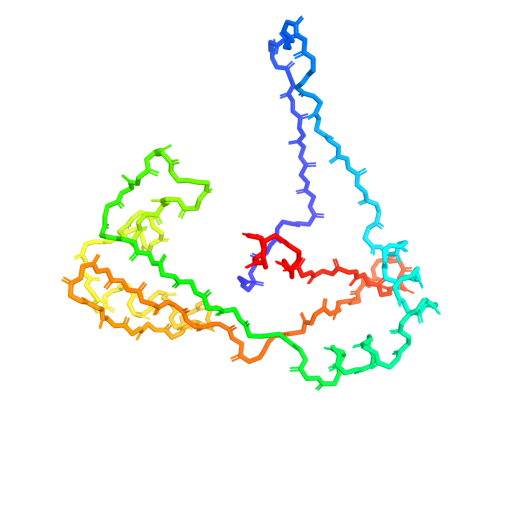.575 -20.621 1.00 96.56 79 LYS A C 1
ATOM 628 O O . LYS A 1 79 ? 5.907 -11.420 -19.584 1.00 96.56 79 LYS A O 1
ATOM 633 N N . ALA A 1 80 ? 6.945 -12.775 -21.036 1.00 97.38 80 ALA A N 1
ATOM 634 C CA . ALA A 1 80 ? 6.581 -14.012 -20.340 1.00 97.38 80 ALA A CA 1
ATOM 635 C C . ALA A 1 80 ? 7.191 -14.075 -18.927 1.00 97.38 80 ALA A C 1
ATOM 637 O O . ALA A 1 80 ? 6.540 -14.486 -17.968 1.00 97.38 80 ALA A O 1
ATOM 638 N N . VAL A 1 81 ? 8.429 -13.592 -18.769 1.00 97.81 81 VAL A N 1
ATOM 639 C CA . VAL A 1 81 ? 9.084 -13.506 -17.451 1.00 97.81 81 VAL A CA 1
ATOM 640 C C . VAL A 1 81 ? 8.404 -12.454 -16.569 1.00 97.81 81 VAL A C 1
ATOM 642 O O . VAL A 1 81 ? 8.269 -12.653 -15.360 1.00 97.81 81 VAL A O 1
ATOM 645 N N . ALA A 1 82 ? 7.956 -11.337 -17.151 1.00 97.38 82 ALA A N 1
ATOM 646 C CA . ALA A 1 82 ? 7.197 -10.322 -16.424 1.00 97.38 82 ALA A CA 1
ATOM 647 C C . ALA A 1 82 ? 5.856 -10.874 -15.920 1.00 97.38 82 ALA A C 1
ATOM 649 O O . ALA A 1 82 ? 5.516 -10.653 -14.760 1.00 97.38 82 ALA A O 1
ATOM 650 N N . GLU A 1 83 ? 5.137 -11.638 -16.745 1.00 97.38 83 GLU A N 1
ATOM 651 C CA . GLU A 1 83 ? 3.890 -12.313 -16.362 1.00 97.38 83 GLU A CA 1
ATOM 652 C C . GLU A 1 83 ? 4.104 -13.313 -15.224 1.00 97.38 83 GLU A C 1
ATOM 654 O O . GLU A 1 83 ? 3.368 -13.280 -14.239 1.00 97.38 83 GLU A O 1
ATOM 659 N N . GLU A 1 84 ? 5.145 -14.148 -15.302 1.00 96.94 84 GLU A N 1
ATOM 660 C CA . GLU A 1 84 ? 5.486 -15.101 -14.238 1.00 96.94 84 GLU A CA 1
ATOM 661 C C . GLU A 1 84 ? 5.758 -14.379 -12.907 1.00 96.94 84 GLU A C 1
ATOM 663 O O . GLU A 1 84 ? 5.244 -14.760 -11.850 1.00 96.94 84 GLU A O 1
ATOM 668 N N . ARG A 1 85 ? 6.548 -13.299 -12.946 1.00 95.44 85 ARG A N 1
ATOM 669 C CA . ARG A 1 85 ? 6.874 -12.493 -11.758 1.00 95.44 85 ARG A CA 1
ATOM 670 C C . ARG A 1 85 ? 5.648 -11.760 -11.217 1.00 95.44 85 ARG A C 1
ATOM 672 O O . ARG A 1 85 ? 5.458 -11.720 -10.004 1.00 95.44 85 ARG A O 1
ATOM 679 N N . ALA A 1 86 ? 4.803 -11.218 -12.089 1.00 94.69 86 ALA A N 1
ATOM 680 C CA . ALA A 1 86 ? 3.555 -10.571 -11.702 1.00 94.69 86 ALA A CA 1
ATOM 681 C C . ALA A 1 86 ? 2.593 -11.564 -11.034 1.00 94.69 86 ALA A C 1
ATOM 683 O O . ALA A 1 86 ? 2.048 -11.259 -9.971 1.00 94.69 86 ALA A O 1
ATOM 684 N N . ALA A 1 87 ? 2.464 -12.775 -11.583 1.00 94.00 87 ALA A N 1
ATOM 685 C CA . ALA A 1 87 ? 1.636 -13.834 -11.017 1.00 94.00 87 ALA A CA 1
ATOM 686 C C . ALA A 1 87 ? 2.102 -14.234 -9.608 1.00 94.00 87 ALA A C 1
ATOM 688 O O . ALA A 1 87 ? 1.276 -14.336 -8.701 1.00 94.00 87 ALA A O 1
ATOM 689 N N . LYS A 1 88 ? 3.421 -14.353 -9.377 1.00 92.12 88 LYS A N 1
ATOM 690 C CA . LYS A 1 88 ? 3.998 -14.589 -8.033 1.00 92.12 88 LYS A CA 1
ATOM 691 C C . LYS A 1 88 ? 3.649 -13.489 -7.026 1.00 92.12 88 LYS A C 1
ATOM 693 O O . LYS A 1 88 ? 3.598 -13.742 -5.826 1.00 92.12 88 LYS A O 1
ATOM 698 N N . LEU A 1 89 ? 3.390 -12.273 -7.502 1.00 89.06 89 LEU A N 1
ATOM 699 C CA . LEU A 1 89 ? 2.977 -11.134 -6.683 1.00 89.06 89 LEU A CA 1
ATOM 700 C C . LEU A 1 89 ? 1.448 -10.989 -6.568 1.00 89.06 89 LEU A C 1
ATOM 702 O O . LEU A 1 89 ? 0.984 -10.033 -5.941 1.00 89.06 89 LEU A O 1
ATOM 706 N N . GLY A 1 90 ? 0.672 -11.915 -7.144 1.00 91.06 90 GLY A N 1
ATOM 707 C CA . GLY A 1 90 ? -0.793 -11.882 -7.149 1.00 91.06 90 GLY A CA 1
ATOM 708 C C . GLY A 1 90 ? -1.380 -10.854 -8.119 1.00 91.06 90 GLY A C 1
ATOM 709 O O . GLY A 1 90 ? -2.459 -10.319 -7.868 1.00 91.06 90 GLY A O 1
ATOM 710 N N . MET A 1 91 ? -0.657 -10.538 -9.195 1.00 94.25 91 MET A N 1
ATOM 711 C CA . MET A 1 91 ? -1.057 -9.559 -10.205 1.00 94.25 91 MET A CA 1
ATOM 712 C C . MET A 1 91 ? -1.295 -10.232 -11.557 1.00 94.25 91 MET A C 1
ATOM 714 O O . MET A 1 91 ? -0.571 -11.150 -11.941 1.00 94.25 91 MET A O 1
ATOM 718 N N . LYS A 1 92 ? -2.281 -9.737 -12.304 1.00 95.38 92 LYS A N 1
ATOM 719 C CA . LYS A 1 92 ? -2.501 -10.071 -13.716 1.00 95.38 92 LYS A CA 1
ATOM 720 C C . LYS A 1 92 ? -1.958 -8.957 -14.601 1.00 95.38 92 LYS A C 1
ATOM 722 O O . LYS A 1 92 ? -2.068 -7.786 -14.236 1.00 95.38 92 LYS A O 1
ATOM 727 N N . LEU A 1 93 ? -1.391 -9.329 -15.745 1.00 97.25 93 LEU A N 1
ATOM 728 C CA . LEU A 1 93 ? -0.912 -8.400 -16.764 1.00 97.25 93 LEU A CA 1
ATOM 729 C C . LEU A 1 93 ? -1.814 -8.460 -17.995 1.00 97.25 93 LEU A C 1
ATOM 731 O O . LEU A 1 93 ? -2.134 -9.538 -18.485 1.00 97.25 93 LEU A O 1
ATOM 735 N N . GLU A 1 94 ? -2.193 -7.293 -18.498 1.00 96.81 94 GLU A N 1
ATOM 736 C CA . GLU A 1 94 ? -2.891 -7.097 -19.765 1.00 96.81 94 GLU A CA 1
ATOM 737 C C . GLU A 1 94 ? -1.997 -6.225 -20.657 1.00 96.81 94 GLU A C 1
ATOM 739 O O . GLU A 1 94 ? -1.821 -5.031 -20.401 1.00 96.81 94 GLU A O 1
ATOM 744 N N . TRP A 1 95 ? -1.369 -6.822 -21.672 1.00 96.44 95 TRP A N 1
ATOM 745 C CA . TRP A 1 95 ? -0.458 -6.097 -22.562 1.00 96.44 95 TRP A CA 1
ATOM 746 C C . TRP A 1 95 ? -1.206 -5.111 -23.456 1.00 96.44 95 TRP A C 1
ATOM 748 O O . TRP A 1 95 ? -2.205 -5.453 -24.085 1.00 96.44 95 TRP A O 1
ATOM 758 N N . LEU A 1 96 ? -0.673 -3.895 -23.538 1.00 94.81 96 LEU A N 1
ATOM 759 C CA . LEU A 1 96 ? -1.158 -2.813 -24.388 1.00 94.81 96 LEU A CA 1
ATOM 760 C C . LEU A 1 96 ? -0.156 -2.568 -25.529 1.00 94.81 96 LEU A C 1
ATOM 762 O O . LEU A 1 96 ? 0.947 -3.118 -25.532 1.00 94.81 96 LEU A O 1
ATOM 766 N N . SER A 1 97 ? -0.514 -1.716 -26.492 1.00 90.69 97 SER A N 1
ATOM 767 C CA . SER A 1 97 ? 0.362 -1.365 -27.621 1.00 90.69 97 SER A CA 1
ATOM 768 C C . SER A 1 97 ? 1.672 -0.691 -27.195 1.00 90.69 97 SER A C 1
ATOM 770 O O . SER A 1 97 ? 2.676 -0.840 -27.881 1.00 90.69 97 SER A O 1
ATOM 772 N N . ASN A 1 98 ? 1.676 0.030 -26.071 1.00 86.81 98 ASN A N 1
ATOM 773 C CA . ASN A 1 98 ? 2.806 0.823 -25.572 1.00 86.81 98 ASN A CA 1
ATOM 774 C C . ASN A 1 98 ? 3.078 0.618 -24.068 1.00 86.81 98 ASN A C 1
ATOM 776 O O . ASN A 1 98 ? 3.581 1.514 -23.391 1.00 86.81 98 ASN A O 1
ATOM 780 N N . GLY A 1 99 ? 2.722 -0.546 -23.519 1.00 93.19 99 GLY A N 1
ATOM 781 C CA . GLY A 1 99 ? 2.903 -0.816 -22.096 1.00 93.19 99 GLY A CA 1
ATOM 782 C C .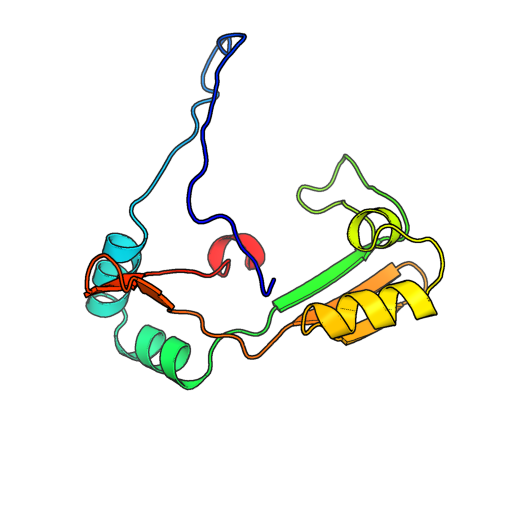 GLY A 1 99 ? 2.110 -2.019 -21.607 1.00 93.19 99 GLY A C 1
ATOM 783 O O . GLY A 1 99 ? 1.802 -2.943 -22.363 1.00 93.19 99 GLY A O 1
ATOM 784 N N . VAL A 1 100 ? 1.769 -2.006 -20.324 1.00 96.38 100 VAL A N 1
ATOM 785 C CA . VAL A 1 100 ? 0.993 -3.070 -19.687 1.00 96.38 100 VAL A CA 1
ATOM 786 C C . VAL A 1 100 ? 0.086 -2.502 -18.609 1.00 96.38 100 VAL A C 1
ATOM 788 O O . VAL A 1 100 ? 0.485 -1.652 -17.813 1.00 96.38 100 VAL A O 1
ATOM 791 N N . LYS A 1 101 ? -1.145 -2.996 -18.563 1.00 96.06 101 LYS A N 1
ATOM 792 C CA . LYS A 1 101 ? -2.062 -2.775 -17.453 1.00 96.06 101 LYS A CA 1
ATOM 793 C C . LYS A 1 101 ? -1.886 -3.904 -16.441 1.00 96.06 101 LYS A C 1
ATOM 795 O O . LYS A 1 101 ? -2.009 -5.077 -16.777 1.00 96.06 101 LYS A O 1
ATOM 800 N N . THR A 1 102 ? -1.583 -3.551 -15.201 1.00 95.25 102 THR A N 1
ATOM 801 C CA . THR A 1 102 ? -1.520 -4.475 -14.071 1.00 95.25 102 THR A CA 1
ATOM 802 C C . THR A 1 102 ? -2.843 -4.440 -13.318 1.00 95.25 102 THR A C 1
ATOM 804 O O . THR A 1 102 ? -3.424 -3.370 -13.128 1.00 95.25 102 THR A O 1
ATOM 807 N N . VAL A 1 103 ? -3.329 -5.604 -12.890 1.00 95.69 103 VAL A N 1
ATOM 808 C CA . VAL A 1 103 ? -4.545 -5.748 -12.081 1.00 95.69 103 VAL A CA 1
ATOM 809 C C . VAL A 1 103 ? -4.221 -6.591 -10.850 1.00 95.69 103 VAL A C 1
ATOM 811 O O . VAL A 1 103 ? -3.801 -7.741 -10.976 1.00 95.69 103 VAL A O 1
ATOM 814 N N . MET A 1 104 ? -4.411 -6.028 -9.657 1.00 94.44 104 MET A N 1
ATOM 815 C CA . MET A 1 104 ? -4.141 -6.679 -8.371 1.00 94.44 104 MET A CA 1
ATOM 816 C C . MET A 1 104 ? -5.375 -6.600 -7.474 1.00 94.44 104 MET A C 1
ATOM 818 O O . MET A 1 104 ? -5.807 -5.507 -7.110 1.00 94.44 104 MET A O 1
ATOM 822 N N . GLY A 1 105 ? -5.910 -7.751 -7.075 1.00 93.19 105 GLY A N 1
ATOM 823 C CA . GLY A 1 105 ? -7.023 -7.840 -6.132 1.00 93.19 105 GLY A CA 1
ATOM 824 C C . GLY A 1 105 ? -8.126 -8.830 -6.527 1.00 93.19 105 GLY A C 1
ATOM 825 O O . GLY A 1 105 ? -8.016 -9.484 -7.565 1.00 93.19 105 GLY A O 1
ATOM 826 N N . PRO A 1 106 ? -9.182 -8.945 -5.698 1.00 94.62 106 PRO A N 1
ATOM 827 C CA . PRO A 1 106 ? -9.396 -8.159 -4.479 1.00 94.62 106 PRO A CA 1
ATOM 828 C C . PRO A 1 106 ? -8.368 -8.490 -3.386 1.00 94.62 106 PRO A C 1
ATOM 830 O O . PRO A 1 106 ? -8.066 -9.656 -3.139 1.00 94.62 106 PRO A O 1
ATOM 833 N N . ILE A 1 107 ? -7.805 -7.462 -2.746 1.00 94.69 107 ILE A N 1
ATOM 834 C CA . ILE A 1 107 ? -6.936 -7.613 -1.567 1.00 94.69 107 ILE A CA 1
ATOM 835 C C . ILE A 1 107 ? -7.512 -6.864 -0.360 1.00 94.69 107 ILE A C 1
ATOM 837 O O . ILE A 1 107 ? -8.165 -5.837 -0.551 1.00 94.69 107 ILE A O 1
ATOM 841 N N . PRO A 1 108 ? -7.264 -7.328 0.880 1.00 96.25 108 PRO A N 1
ATOM 842 C CA . PRO A 1 108 ? -7.777 -6.663 2.073 1.00 96.25 108 PRO A CA 1
ATOM 843 C C . PRO A 1 108 ? -7.353 -5.194 2.149 1.00 96.25 108 PRO A C 1
ATOM 845 O O . PRO A 1 108 ? -6.167 -4.878 2.044 1.00 96.25 108 PRO A O 1
ATOM 848 N N . ALA A 1 109 ? -8.322 -4.306 2.379 1.00 97.38 109 ALA A N 1
ATOM 849 C CA . ALA A 1 109 ? -8.065 -2.888 2.626 1.00 97.38 109 ALA A CA 1
ATOM 850 C C . ALA A 1 109 ? -7.591 -2.630 4.066 1.00 97.38 109 ALA A C 1
ATOM 852 O O . ALA A 1 109 ? -6.840 -1.691 4.332 1.00 97.38 109 ALA A O 1
ATOM 853 N N . ILE A 1 1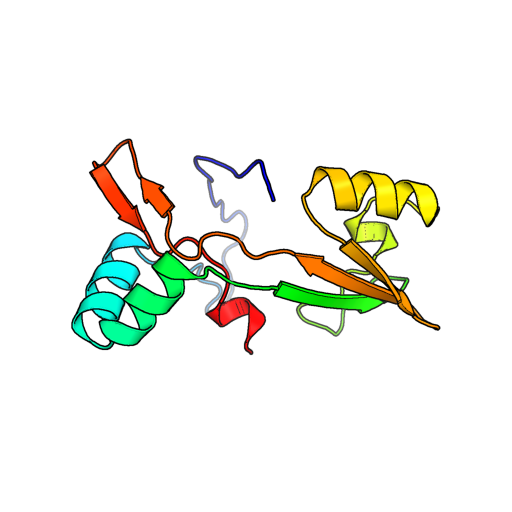10 ? -8.043 -3.464 5.004 1.00 98.38 110 ILE A N 1
ATOM 854 C CA . ILE A 1 110 ? -7.740 -3.376 6.431 1.00 98.38 110 ILE A CA 1
ATOM 855 C C . ILE A 1 110 ? -6.946 -4.621 6.825 1.00 98.38 110 ILE A C 1
ATOM 857 O O . ILE A 1 110 ? -7.319 -5.742 6.477 1.00 98.38 110 ILE A O 1
ATOM 861 N N . LYS A 1 111 ? -5.845 -4.434 7.557 1.00 97.38 111 LYS A N 1
ATOM 862 C CA . LYS A 1 111 ? -5.073 -5.536 8.155 1.00 97.38 111 LYS A CA 1
ATOM 863 C C . LYS A 1 111 ? -5.157 -5.483 9.675 1.00 97.38 111 LYS A C 1
ATOM 865 O O . LYS A 1 111 ? -5.551 -4.472 10.249 1.00 97.38 111 LYS A O 1
ATOM 870 N N . TYR A 1 112 ? -4.749 -6.569 10.323 1.00 98.00 112 TYR A N 1
ATOM 871 C CA . TYR A 1 112 ? -4.667 -6.667 11.777 1.00 98.00 112 TYR A CA 1
ATOM 872 C C . TYR A 1 112 ? -3.203 -6.716 12.231 1.00 98.00 112 TYR A C 1
ATOM 874 O O . TYR A 1 112 ? -2.459 -7.625 11.855 1.00 98.00 112 TYR A O 1
ATOM 882 N N . ASP A 1 113 ? -2.783 -5.742 13.039 1.00 98.00 113 ASP A N 1
ATOM 883 C CA . ASP A 1 113 ? -1.486 -5.749 13.718 1.00 98.00 113 ASP A CA 1
ATOM 884 C C . ASP A 1 113 ? -1.553 -6.709 14.912 1.00 98.00 113 ASP A C 1
ATOM 886 O O . ASP A 1 113 ? -2.075 -6.372 15.977 1.00 98.00 113 ASP A O 1
ATOM 890 N N . LYS A 1 114 ? -0.982 -7.907 14.746 1.00 97.44 114 LYS A N 1
ATOM 891 C CA . LYS A 1 114 ? -0.929 -8.932 15.799 1.00 97.44 114 LYS A CA 1
ATOM 892 C C . LYS A 1 114 ? -0.076 -8.524 17.005 1.00 97.44 114 LYS A C 1
ATOM 894 O O . LYS A 1 114 ? -0.314 -9.025 18.096 1.00 97.44 114 LYS A O 1
ATOM 899 N N . SER A 1 115 ? 0.903 -7.634 16.849 1.00 97.81 115 SER A N 1
ATOM 900 C CA . SER A 1 115 ? 1.753 -7.225 17.978 1.00 97.81 115 SER A CA 1
ATOM 901 C C . SER A 1 115 ? 1.031 -6.286 18.945 1.00 97.81 115 SER A C 1
ATOM 903 O O . SER A 1 115 ? 1.346 -6.265 20.130 1.00 97.81 115 SER A O 1
ATOM 905 N N . ARG A 1 116 ? 0.046 -5.529 18.443 1.00 97.94 116 ARG A N 1
ATOM 906 C CA . ARG A 1 116 ? -0.719 -4.535 19.217 1.00 97.94 116 ARG A CA 1
ATOM 907 C C . ARG A 1 116 ? -2.212 -4.829 19.303 1.00 97.94 116 ARG A C 1
ATOM 909 O O . ARG A 1 116 ? -2.942 -4.023 19.862 1.00 97.94 116 ARG A O 1
ATOM 916 N N . GLN A 1 117 ? -2.651 -5.953 18.738 1.00 98.31 117 GLN A N 1
ATOM 917 C CA . GLN A 1 117 ? -4.033 -6.430 18.777 1.00 98.31 117 GLN A CA 1
ATOM 918 C C . GLN A 1 117 ? -5.050 -5.388 18.281 1.00 98.31 117 GLN A C 1
ATOM 920 O O . GLN A 1 117 ? -6.046 -5.100 18.938 1.00 98.31 117 GLN A O 1
ATOM 925 N N . ARG A 1 118 ? -4.782 -4.788 17.112 1.00 98.44 118 ARG A N 1
ATOM 926 C CA . ARG A 1 118 ? -5.645 -3.743 16.535 1.00 98.44 118 ARG A CA 1
ATOM 927 C C . ARG A 1 118 ? -5.655 -3.746 15.014 1.00 98.44 118 ARG A C 1
ATOM 929 O O . ARG A 1 118 ? -4.688 -4.159 14.372 1.00 98.44 118 ARG A O 1
ATOM 936 N N . LYS A 1 119 ? -6.739 -3.234 14.433 1.00 98.69 119 LYS A N 1
ATOM 937 C CA . LYS A 1 119 ? -6.859 -3.016 12.987 1.00 98.69 119 LYS A CA 1
ATOM 938 C C . LYS A 1 119 ? -6.068 -1.784 12.543 1.00 98.69 119 LYS A C 1
ATOM 940 O O . LYS A 1 119 ? -5.883 -0.834 13.301 1.00 98.69 119 LYS A O 1
ATOM 945 N N . ILE A 1 120 ? -5.577 -1.825 11.310 1.00 98.62 120 ILE A N 1
ATOM 946 C CA . ILE A 1 120 ? -4.765 -0.773 10.696 1.00 98.62 120 ILE A CA 1
ATOM 947 C C . ILE A 1 120 ? -5.225 -0.502 9.261 1.00 98.62 120 ILE A C 1
ATOM 949 O O . ILE A 1 120 ? -5.558 -1.428 8.513 1.00 98.62 120 ILE A O 1
ATOM 953 N N . TRP A 1 121 ? -5.203 0.773 8.870 1.00 98.50 121 TRP A N 1
ATOM 954 C CA . TRP A 1 121 ? -5.444 1.238 7.504 1.00 98.50 121 TRP A CA 1
ATOM 955 C C . TRP A 1 121 ? -4.252 0.911 6.589 1.00 98.50 121 TRP A C 1
ATOM 957 O O . TRP A 1 121 ? -3.442 1.777 6.252 1.00 98.50 121 TRP A O 1
ATOM 967 N N . PHE A 1 122 ? -4.084 -0.370 6.261 1.00 97.38 122 PHE A N 1
ATOM 968 C CA . PHE A 1 122 ? -2.947 -0.886 5.495 1.00 97.38 122 PHE A CA 1
ATOM 969 C C . PHE A 1 122 ? -3.338 -1.105 4.033 1.00 97.38 122 PHE A C 1
ATOM 971 O O . PHE A 1 122 ? -3.502 -2.232 3.567 1.00 97.38 122 PHE A O 1
ATOM 978 N N . ASN A 1 123 ? -3.505 -0.002 3.313 1.00 96.25 123 ASN A N 1
ATOM 979 C CA . ASN A 1 123 ? -3.815 0.013 1.891 1.00 96.25 123 ASN A CA 1
ATOM 980 C C . ASN A 1 123 ? -3.235 1.274 1.236 1.00 96.25 123 ASN A C 1
ATOM 982 O O . ASN A 1 123 ? -2.789 2.195 1.918 1.00 96.25 123 ASN A O 1
ATOM 986 N N . SER A 1 124 ? -3.265 1.315 -0.092 1.00 94.56 124 SER A N 1
ATOM 987 C CA . SER A 1 124 ? -2.798 2.451 -0.896 1.00 94.56 124 SER A CA 1
ATOM 988 C C . SER A 1 124 ? -3.955 3.187 -1.573 1.00 94.56 124 SER A C 1
ATOM 990 O O . SER A 1 124 ? -3.775 3.733 -2.652 1.00 94.56 124 SER A O 1
ATOM 992 N N . MET A 1 125 ? -5.161 3.160 -0.993 1.00 95.19 125 MET A N 1
ATOM 993 C CA . MET A 1 125 ? -6.364 3.703 -1.637 1.00 95.19 125 MET A CA 1
ATOM 994 C C . MET A 1 125 ? -6.209 5.181 -2.009 1.00 95.19 125 MET A C 1
ATOM 996 O O . MET A 1 125 ? -6.403 5.530 -3.163 1.00 95.19 125 MET A O 1
ATOM 1000 N N . VAL A 1 126 ? -5.804 6.031 -1.060 1.00 94.25 126 VAL A N 1
ATOM 1001 C CA . VAL A 1 126 ? -5.623 7.470 -1.322 1.00 94.25 126 VAL A CA 1
ATOM 1002 C C . VAL A 1 126 ? -4.494 7.703 -2.326 1.00 94.25 126 VAL A C 1
ATOM 1004 O O . VAL A 1 126 ? -4.676 8.459 -3.266 1.00 94.25 126 VAL A O 1
ATOM 1007 N N . ALA A 1 127 ? -3.371 6.994 -2.180 1.00 88.88 127 ALA A N 1
ATOM 1008 C CA . ALA A 1 127 ? -2.220 7.127 -3.075 1.00 88.88 127 ALA A CA 1
ATOM 1009 C C . ALA A 1 127 ? -2.492 6.669 -4.521 1.00 88.88 127 ALA A C 1
ATOM 1011 O O . ALA A 1 127 ? -1.769 7.069 -5.424 1.00 88.88 127 ALA A O 1
ATOM 1012 N N . ALA A 1 128 ? -3.480 5.795 -4.737 1.00 87.75 128 ALA A N 1
ATOM 1013 C CA . ALA A 1 128 ? -3.830 5.274 -6.058 1.00 87.75 128 ALA A CA 1
ATOM 1014 C C . ALA A 1 128 ? -5.030 5.986 -6.705 1.00 87.75 128 ALA A C 1
ATOM 1016 O O . ALA A 1 128 ? -5.292 5.753 -7.881 1.00 87.75 128 ALA A O 1
ATOM 1017 N N . TYR A 1 129 ? -5.793 6.775 -5.943 1.00 84.75 129 TYR A N 1
ATOM 1018 C CA . TYR A 1 129 ? -7.001 7.450 -6.430 1.00 84.75 129 TYR A CA 1
ATOM 1019 C C . TYR A 1 129 ? -6.729 8.869 -6.959 1.00 84.75 129 TYR A C 1
ATOM 1021 O O . TYR A 1 129 ? -7.568 9.422 -7.665 1.00 84.75 129 TYR A O 1
ATOM 1029 N N . THR A 1 130 ? -5.588 9.456 -6.592 1.00 57.72 130 THR A N 1
ATOM 1030 C CA . THR A 1 130 ? -5.123 10.779 -7.040 1.00 57.72 130 THR A CA 1
ATOM 1031 C C . THR A 1 130 ? -4.376 10.689 -8.357 1.00 57.72 130 THR A C 1
ATOM 1033 O O . THR A 1 130 ? -4.671 11.512 -9.246 1.00 57.72 130 THR A O 1
#

Foldseek 3Di:
DPDDDPDDDDDPPDDDPDDPDDDDDFFQVVVVVCCVVPVPVVVCCQVFADKAKDWFFQDADPVDPPRHHLCNVQVHPDPVSSQVSQVVVQWHWDDDPGGIMIIHDSDRQWDADPVVGGIGRPDCVVVRVD

Seque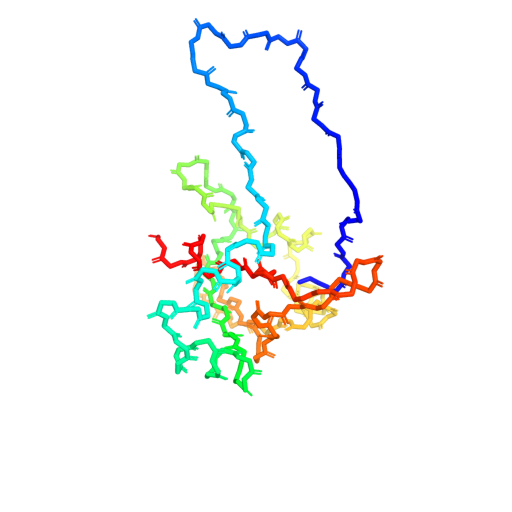nce (130 aa):
VPEFPSKLFFFCEVEPGSGGETPIVLSHIVYEKMKEKYPEFVDRLEAHGLLYTRVLGEDDDPSSPIGRGWKSTFLTSNKAVAEERAAKLGMKLEWLSNGVKTVMGPIPAIKYDKSRQRKIWFNSMVAAYT

Radius of gyration: 17.72 Å; chains: 1; bounding box: 43×40×47 Å

pLDDT: mean 94.79, std 5.96, range [57.72, 98.81]

InterPro domains:
  IPR003819 TauD/TfdA-like domain [PF02668] (2-56)
  IPR042098 Glutarate 2-hydroxylase superfamily [G3DSA:3.60.130.10] (1-130)
  IPR050411 Alpha-ketoglutarate-dependent hydroxylases [PTHR10696] (1-113)

Organism: NCBI:txid34286